Protein AF-A0A9D4U6C4-F1 (afdb_monomer)

Solvent-accessible surface area (backbone atoms only — not comparable to full-atom values): 7084 Å² total; per-residue (Å²): 137,77,80,78,80,81,76,88,75,72,83,70,72,60,82,71,44,52,34,84,88,75,71,42,70,41,43,67,50,92,52,102,59,92,39,40,32,33,27,88,85,78,69,50,57,32,53,38,78,87,85,53,70,45,71,53,93,54,40,90,49,82,87,59,67,84,74,75,51,71,76,63,52,51,67,70,35,69,68,46,46,55,44,44,79,69,53,55,59,72,52,36,46,81,75,76,38,75,41,85,79,62,69,55,72,79,89,120

Organism: Adiantum capillus-veneris (NCBI:txid13818)

Radius of gyration: 22.3 Å; Cα contacts (8 Å, |Δi|>4): 88; chains: 1; bounding box: 44×44×56 Å

Foldseek 3Di:
DDDDDDDDDDPPVQQPDAQPVPRHRWDQDPPPDSAWTADPPVRDIWGHPPPDTDNDPCHPPPVDDPPPDVVNVCCVDVVSVVVCVPCPLQCVVVVVDDHPVRVDPPPD

Secondary structure (DSSP, 8-state):
---PPPP---TTGGGG-B-TTT-PBPEEPSSSS--EEE-TTT--EEEB-SS-B--STTTT-SS------HHHHHTTSHHHHHHIIIIIGGGGGGGTPPPTTTSS----

Mean predicted aligned error: 15.2 Å

pLDDT: mean 72.63, std 15.71, range [32.16, 91.06]

Structure (mmCIF, N/CA/C/O backbone):
data_AF-A0A9D4U6C4-F1
#
_entry.id   AF-A0A9D4U6C4-F1
#
loop_
_atom_site.group_PDB
_atom_site.id
_atom_site.type_symbol
_atom_site.label_atom_id
_atom_site.label_alt_id
_atom_site.label_comp_id
_atom_site.label_asym_id
_atom_site.label_entity_id
_atom_site.label_seq_id
_atom_site.pdbx_PDB_ins_code
_atom_site.Cartn_x
_atom_site.Cartn_y
_atom_site.Cartn_z
_atom_site.occupancy
_atom_site.B_iso_or_equiv
_atom_site.auth_seq_id
_atom_site.auth_comp_id
_atom_site.auth_asym_id
_atom_site.auth_atom_id
_atom_site.pdbx_PDB_model_num
ATOM 1 N N . MET A 1 1 ? -1.595 33.119 6.812 1.00 38.16 1 MET A N 1
ATOM 2 C CA . MET A 1 1 ? -1.578 31.954 5.890 1.00 38.16 1 MET A CA 1
ATOM 3 C C . MET A 1 1 ? -2.219 30.823 6.651 1.00 38.16 1 MET A C 1
ATOM 5 O O . MET A 1 1 ? -1.567 29.958 7.219 1.00 38.16 1 MET A O 1
ATOM 9 N N . ASP A 1 2 ? -3.522 30.974 6.777 1.00 33.62 2 ASP A N 1
ATOM 10 C CA . ASP A 1 2 ? -4.350 30.278 7.735 1.00 33.62 2 ASP A CA 1
ATOM 11 C C . ASP A 1 2 ? -4.721 28.943 7.110 1.00 33.62 2 ASP A C 1
ATOM 13 O O . ASP A 1 2 ? -5.401 28.878 6.083 1.00 33.62 2 ASP A O 1
ATOM 17 N N . VAL A 1 3 ? -4.164 27.878 7.683 1.00 42.03 3 VAL A N 1
ATOM 18 C CA . VAL A 1 3 ? -4.416 26.503 7.265 1.00 42.03 3 VAL A CA 1
ATOM 19 C C . VAL A 1 3 ? -5.904 26.240 7.464 1.00 42.03 3 VAL A C 1
ATOM 21 O O . VAL A 1 3 ? -6.399 26.180 8.589 1.00 42.03 3 VAL A O 1
ATOM 24 N N . LYS A 1 4 ? -6.626 26.143 6.344 1.00 34.94 4 LYS A N 1
ATOM 25 C CA . LYS A 1 4 ? -8.053 25.837 6.315 1.00 34.94 4 LYS A CA 1
ATOM 26 C C . LYS A 1 4 ? -8.300 24.511 7.031 1.00 34.94 4 LYS A C 1
ATOM 28 O O . LYS A 1 4 ? -7.788 23.466 6.639 1.00 34.94 4 LYS A O 1
ATOM 33 N N . LYS A 1 5 ? -9.102 24.606 8.087 1.00 32.16 5 LYS A N 1
ATOM 34 C CA . LYS A 1 5 ? -9.732 23.514 8.822 1.00 32.16 5 LYS A CA 1
ATOM 35 C C . LYS A 1 5 ? -10.469 22.616 7.819 1.00 32.16 5 LYS A C 1
ATOM 37 O O . LYS A 1 5 ? -11.352 23.092 7.113 1.00 32.16 5 LYS A O 1
ATOM 42 N N . VAL A 1 6 ? -10.059 21.352 7.727 1.00 42.56 6 VAL A N 1
ATOM 43 C CA . V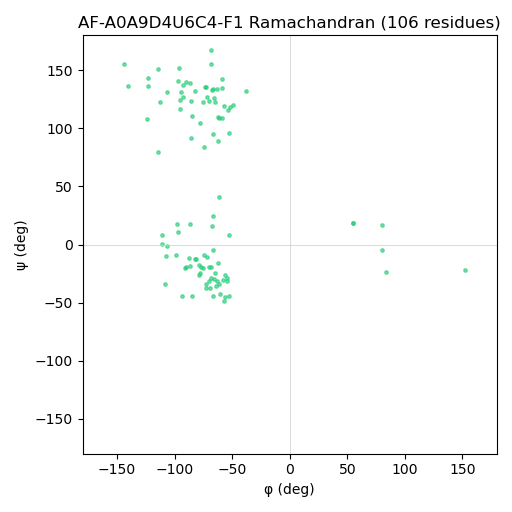AL A 1 6 ? -10.771 20.333 6.949 1.00 42.56 6 VAL A CA 1
ATOM 44 C C . VAL A 1 6 ? -12.073 20.033 7.682 1.00 42.56 6 VAL A C 1
ATOM 46 O O . VAL A 1 6 ? -12.062 19.742 8.878 1.00 42.56 6 VAL A O 1
ATOM 49 N N . GLU A 1 7 ? -13.184 20.194 6.973 1.00 38.50 7 GLU A N 1
ATOM 50 C CA . GLU A 1 7 ? -14.528 19.983 7.493 1.00 38.50 7 GLU A CA 1
ATOM 51 C C . GLU A 1 7 ? -14.811 18.488 7.689 1.00 38.50 7 GLU A C 1
ATOM 53 O O . GLU A 1 7 ? -14.482 17.655 6.842 1.00 38.50 7 GLU A O 1
ATOM 58 N N . GLU A 1 8 ? -15.415 18.161 8.834 1.00 47.69 8 GLU A N 1
ATOM 59 C CA . GLU A 1 8 ? -15.976 16.847 9.144 1.00 47.69 8 GLU A CA 1
ATOM 60 C C . GLU A 1 8 ? -17.111 16.537 8.163 1.00 47.69 8 GLU A C 1
ATOM 62 O O . GLU A 1 8 ? -18.179 17.148 8.196 1.00 47.69 8 GLU A O 1
ATOM 67 N N . GLY A 1 9 ? -16.855 15.581 7.270 1.00 37.91 9 GLY A N 1
ATOM 68 C CA . GLY A 1 9 ? -17.843 15.063 6.337 1.00 37.91 9 GLY A CA 1
ATOM 69 C C . GLY A 1 9 ? -18.894 14.203 7.039 1.00 37.91 9 GLY A C 1
ATOM 70 O O . GLY A 1 9 ? -18.567 13.239 7.731 1.00 37.91 9 GLY A O 1
ATOM 71 N N . ASP A 1 10 ? -20.154 14.567 6.800 1.00 39.03 10 ASP A N 1
ATOM 72 C CA . ASP A 1 10 ? -21.392 13.845 7.102 1.00 39.03 10 ASP A CA 1
ATOM 73 C C . ASP A 1 10 ? -21.253 12.322 6.889 1.00 39.03 10 ASP A C 1
ATOM 75 O O . ASP A 1 10 ? -20.766 11.854 5.855 1.00 39.03 10 ASP A O 1
ATOM 79 N N . GLY A 1 11 ? -21.703 11.537 7.874 1.00 47.06 11 GLY A N 1
ATOM 80 C CA . GLY A 1 11 ? -21.498 10.087 8.025 1.00 47.06 11 GLY A CA 1
ATOM 81 C C . GLY A 1 11 ? -22.164 9.185 6.975 1.00 47.06 11 GLY A C 1
ATOM 82 O O . GLY A 1 11 ? -2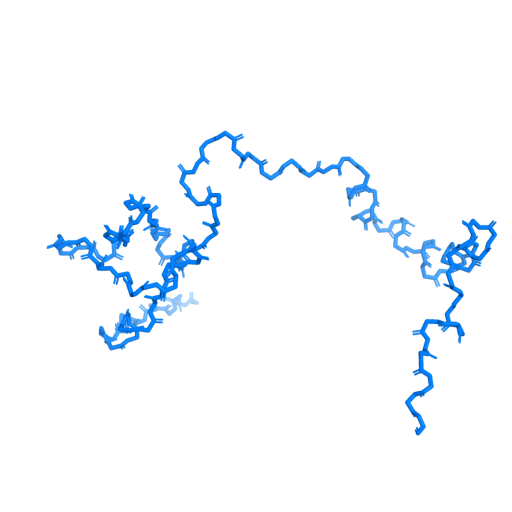2.413 8.013 7.246 1.00 47.06 11 GLY A O 1
ATOM 83 N N . LYS A 1 12 ? -22.449 9.696 5.774 1.00 44.34 12 LYS A N 1
ATOM 84 C CA . LYS A 1 12 ? -23.066 8.959 4.660 1.00 44.34 12 LYS A CA 1
ATOM 85 C C . LYS A 1 12 ? -22.052 8.288 3.727 1.00 44.34 12 LYS A C 1
ATOM 87 O O . LYS A 1 12 ? -22.412 7.339 3.041 1.00 44.34 12 LYS A O 1
ATOM 92 N N . GLY A 1 13 ? -20.785 8.716 3.731 1.00 49.78 13 GLY A N 1
ATOM 93 C CA . GLY A 1 13 ? -19.723 8.102 2.913 1.00 49.78 13 GLY A CA 1
ATOM 94 C C . GLY A 1 13 ? -19.208 6.752 3.436 1.00 49.78 13 GLY A C 1
ATOM 95 O O . GLY A 1 13 ? -18.654 5.962 2.677 1.00 49.78 13 GLY A O 1
ATOM 96 N N . LEU A 1 14 ? -19.419 6.455 4.722 1.00 55.44 14 LEU A N 1
ATOM 97 C CA . LEU A 1 14 ? -18.930 5.229 5.369 1.00 55.44 14 LEU A CA 1
ATOM 98 C C . LEU A 1 14 ? -19.789 3.996 5.059 1.00 55.44 14 LEU A C 1
ATOM 100 O O . LEU A 1 14 ? -19.311 2.874 5.193 1.00 55.44 14 LEU A O 1
ATOM 104 N N . ALA A 1 15 ? -21.023 4.197 4.581 1.00 57.03 15 ALA A N 1
ATOM 105 C CA . ALA A 1 15 ? -21.926 3.124 4.160 1.00 57.03 15 ALA A CA 1
ATOM 106 C C . ALA A 1 15 ? -21.442 2.361 2.905 1.00 57.03 15 ALA A C 1
ATOM 108 O O . ALA A 1 15 ? -22.074 1.387 2.504 1.00 57.03 15 ALA A O 1
ATOM 109 N N . LEU A 1 16 ? -20.336 2.792 2.285 1.00 74.44 16 LEU A N 1
ATOM 110 C CA . LEU A 1 16 ? -19.782 2.223 1.051 1.00 74.44 16 LEU A CA 1
ATOM 111 C C . LEU A 1 16 ? -18.447 1.487 1.244 1.00 74.44 16 LEU A C 1
ATOM 113 O O . LEU A 1 16 ? -17.886 0.986 0.271 1.00 74.44 16 LEU A O 1
ATOM 117 N N . LEU A 1 17 ? -17.907 1.417 2.464 1.00 84.75 17 LEU A N 1
ATOM 118 C CA . LEU A 1 17 ? -16.612 0.776 2.694 1.00 84.75 17 LEU A CA 1
ATOM 119 C C . LEU A 1 17 ? -16.781 -0.731 2.887 1.00 84.75 17 LEU A C 1
ATOM 121 O O . LEU A 1 17 ? -17.501 -1.180 3.780 1.00 84.75 17 LEU A O 1
ATOM 125 N N . ALA A 1 18 ? -16.083 -1.512 2.067 1.00 89.44 18 ALA A N 1
ATOM 126 C CA . ALA A 1 18 ? -16.072 -2.966 2.136 1.00 89.44 18 ALA A CA 1
ATOM 127 C C . ALA A 1 18 ? -14.687 -3.491 2.522 1.00 89.44 18 ALA A C 1
ATOM 129 O O . ALA A 1 18 ? -13.656 -2.893 2.213 1.00 89.44 18 ALA A O 1
ATOM 130 N N . CYS A 1 19 ? -14.663 -4.643 3.186 1.00 89.62 19 CYS A N 1
ATOM 131 C CA . CYS A 1 19 ? -13.427 -5.346 3.480 1.00 89.62 19 CYS A CA 1
ATOM 132 C C . CYS A 1 19 ? -12.776 -5.829 2.165 1.00 89.62 19 CYS A C 1
ATOM 134 O O . CYS A 1 19 ? -13.425 -6.573 1.434 1.00 89.62 19 CYS A O 1
ATOM 136 N N . PRO A 1 20 ? -11.500 -5.517 1.879 1.00 89.75 20 PRO A N 1
ATOM 137 C CA . PRO A 1 20 ? -10.774 -5.999 0.691 1.00 89.75 20 PRO A CA 1
ATOM 138 C C . PRO A 1 20 ? -10.601 -7.526 0.623 1.00 89.75 20 PRO A C 1
ATOM 140 O O . PRO A 1 20 ? -10.259 -8.053 -0.427 1.00 89.75 20 PRO A O 1
ATOM 143 N N . ILE A 1 21 ? -10.799 -8.241 1.736 1.00 90.19 21 ILE A N 1
ATOM 144 C CA . ILE A 1 21 ? -10.652 -9.704 1.806 1.00 90.19 21 ILE A CA 1
ATOM 145 C C . ILE A 1 21 ? -12.005 -10.387 1.582 1.00 90.19 21 ILE A C 1
ATOM 147 O O . ILE A 1 21 ? -12.098 -11.383 0.872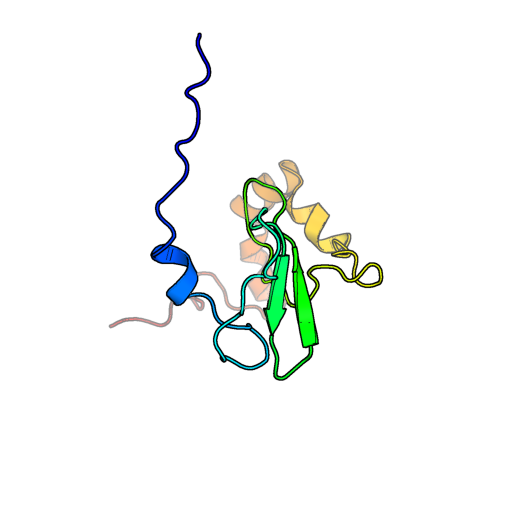 1.00 90.19 21 ILE A O 1
ATOM 151 N N . CYS A 1 22 ? -13.062 -9.868 2.215 1.00 91.06 22 CYS A N 1
ATOM 152 C CA . CYS A 1 22 ? -14.373 -10.522 2.255 1.00 91.06 22 CYS A CA 1
ATOM 153 C C . CYS A 1 22 ? -15.440 -9.840 1.396 1.00 91.06 22 CYS A C 1
ATOM 155 O O . CYS A 1 22 ? -16.539 -10.375 1.283 1.00 91.06 22 CYS A O 1
ATOM 157 N N . PHE A 1 23 ? -15.162 -8.645 0.871 1.00 89.69 23 PHE A N 1
ATOM 158 C CA . PHE A 1 23 ? -16.084 -7.803 0.097 1.00 89.69 23 PHE A CA 1
ATOM 159 C C . PHE A 1 23 ? -17.417 -7.487 0.795 1.00 89.69 23 PHE A C 1
ATOM 161 O O . PHE A 1 23 ? -18.388 -7.081 0.165 1.00 89.69 23 PHE A O 1
ATOM 168 N N . LYS A 1 24 ? -17.467 -7.652 2.118 1.00 89.81 24 LYS A N 1
ATOM 169 C CA . LYS A 1 24 ? -18.612 -7.315 2.967 1.00 89.81 24 LYS A CA 1
ATOM 170 C C . LYS A 1 24 ? -18.432 -5.928 3.585 1.00 89.81 24 LYS A C 1
ATOM 172 O O . LYS A 1 24 ? -17.283 -5.529 3.793 1.00 89.81 24 LYS A O 1
ATOM 177 N N . PRO A 1 25 ? -19.528 -5.216 3.900 1.00 87.88 25 PRO A N 1
ATOM 178 C CA . PRO A 1 25 ? -19.456 -3.886 4.492 1.00 87.88 25 PRO A CA 1
ATOM 179 C C . PRO A 1 25 ? -18.699 -3.911 5.825 1.00 87.88 25 PRO A C 1
ATOM 181 O O . PRO A 1 25 ? -18.807 -4.868 6.594 1.00 87.88 25 PRO A O 1
ATOM 184 N N . LEU A 1 26 ? -17.917 -2.864 6.077 1.00 87.31 26 LEU A N 1
ATOM 185 C CA . LEU A 1 26 ? -17.205 -2.668 7.336 1.00 87.31 26 LEU A CA 1
ATOM 186 C C . LEU A 1 26 ? -18.105 -1.965 8.350 1.00 87.31 26 LEU A C 1
ATOM 188 O O . LEU A 1 26 ? -18.802 -1.008 8.009 1.00 87.31 26 LEU A O 1
ATOM 192 N N . GLN A 1 27 ? -18.050 -2.405 9.604 1.00 85.31 27 GLN A N 1
ATOM 193 C CA . GLN A 1 27 ? -18.734 -1.726 10.696 1.00 85.31 27 GLN A CA 1
ATOM 194 C C . GLN A 1 27 ? -17.775 -0.748 11.390 1.00 85.31 27 GLN A C 1
ATOM 196 O O . GLN A 1 27 ? -16.639 -1.122 11.702 1.00 85.31 27 GLN A O 1
ATOM 201 N N . PRO A 1 28 ? -18.185 0.512 11.620 1.00 80.69 28 PRO A N 1
ATOM 202 C CA . PRO A 1 28 ? -17.436 1.410 12.486 1.00 80.69 28 PRO A CA 1
AT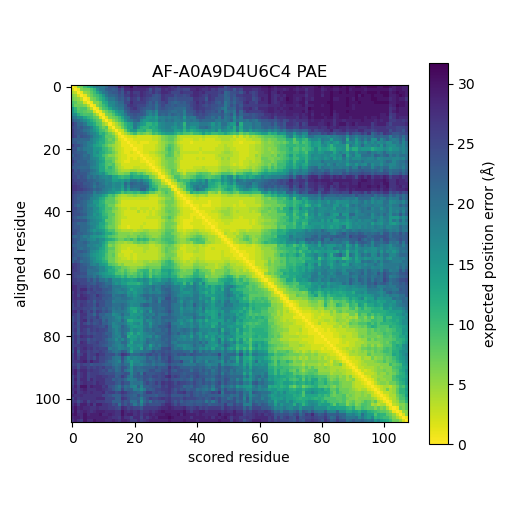OM 203 C C . PRO A 1 28 ? -17.498 0.887 13.926 1.00 80.69 28 PRO A C 1
ATOM 205 O O . PRO A 1 28 ? -18.572 0.539 14.415 1.00 80.69 28 PRO A O 1
ATOM 208 N N . ASP A 1 29 ? -16.355 0.846 14.608 1.00 73.62 29 ASP A N 1
ATOM 209 C CA . ASP A 1 29 ? -16.307 0.470 16.022 1.00 73.62 29 ASP A CA 1
ATOM 210 C C . ASP A 1 29 ? -17.060 1.538 16.836 1.00 73.62 29 ASP A C 1
ATOM 212 O O . ASP A 1 29 ? -16.769 2.732 16.730 1.00 73.62 29 ASP A O 1
ATOM 216 N N . GLY A 1 30 ? -18.087 1.123 17.583 1.00 59.22 30 GLY A N 1
ATOM 217 C CA . GLY A 1 30 ? -19.183 1.958 18.105 1.00 59.22 30 GLY A CA 1
ATOM 218 C C . GLY A 1 30 ? -18.807 2.994 19.172 1.00 59.22 30 GLY A C 1
ATOM 219 O O . GLY A 1 30 ? -19.679 3.520 19.868 1.00 59.22 30 GLY A O 1
ATOM 220 N N . GLN A 1 31 ? -17.525 3.310 19.328 1.00 55.81 31 GLN A N 1
ATOM 221 C CA 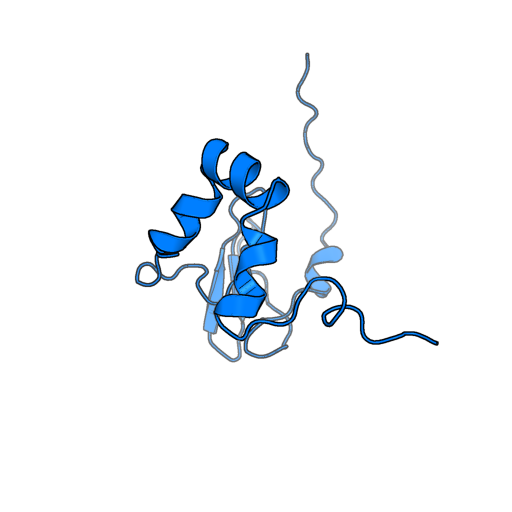. GLN A 1 31 ? -17.060 4.383 20.190 1.00 55.81 31 GLN A CA 1
ATOM 222 C C . GLN A 1 31 ? -16.995 5.687 19.388 1.00 55.81 31 GLN A C 1
ATOM 224 O O . GLN A 1 31 ? -16.589 5.693 18.234 1.00 55.81 31 GLN A O 1
ATOM 229 N N . LYS A 1 32 ? -17.398 6.802 20.014 1.00 54.66 32 LYS A N 1
ATOM 230 C CA . LYS A 1 32 ? -17.615 8.164 19.465 1.00 54.66 32 LYS A CA 1
ATOM 231 C C . LYS A 1 32 ? -16.452 8.795 18.659 1.00 54.66 32 LYS A C 1
ATOM 233 O O . LYS A 1 32 ? -16.510 9.971 18.323 1.00 54.66 32 LYS A O 1
ATOM 238 N N . SER A 1 33 ? -15.399 8.046 18.354 1.00 54.19 33 SER A N 1
ATOM 239 C CA . SER A 1 33 ? -14.280 8.417 17.500 1.00 54.19 33 SER A CA 1
ATOM 240 C C . SER A 1 33 ? -14.136 7.387 16.376 1.00 54.19 33 SER A C 1
ATOM 242 O O . SER A 1 33 ? -13.673 6.274 16.617 1.00 54.19 33 SER A O 1
ATOM 244 N N . THR A 1 34 ? -14.490 7.786 15.157 1.00 61.91 34 THR A N 1
ATOM 245 C CA . THR A 1 34 ? -14.486 7.066 13.862 1.00 61.91 34 THR A CA 1
ATOM 246 C C . THR A 1 34 ? -13.100 6.590 13.385 1.00 61.91 34 THR A C 1
ATOM 248 O O . THR A 1 34 ? -12.738 6.709 12.215 1.00 61.91 34 THR A O 1
ATOM 251 N N . LYS A 1 35 ? -12.269 6.073 14.291 1.00 73.94 35 LYS A N 1
ATOM 252 C CA . LYS A 1 35 ? -10.859 5.768 14.023 1.00 73.94 35 LYS A CA 1
ATOM 253 C C . LYS A 1 35 ? -10.594 4.303 13.700 1.00 73.94 35 LYS A C 1
ATOM 255 O O . LYS A 1 35 ? -9.472 3.981 13.323 1.00 73.94 35 LYS A O 1
ATOM 260 N N . LYS A 1 36 ? -11.573 3.414 13.866 1.00 82.38 36 LYS A N 1
ATOM 261 C CA . LYS A 1 36 ? -11.406 1.977 13.633 1.00 82.38 36 LYS A CA 1
ATOM 262 C C . LYS A 1 36 ? -12.640 1.392 12.962 1.00 82.38 36 LYS A C 1
ATOM 264 O O . LYS A 1 36 ? -13.766 1.698 13.350 1.00 82.38 36 LYS A O 1
ATOM 269 N N . PHE A 1 37 ? -12.397 0.553 11.966 1.00 86.94 37 PHE A N 1
ATOM 270 C CA . PHE A 1 37 ? -13.408 -0.193 11.230 1.00 86.94 37 PHE A CA 1
ATOM 271 C C . PHE A 1 37 ? -13.091 -1.676 11.337 1.00 86.94 37 PHE A C 1
ATOM 273 O O . PHE A 1 37 ? -11.936 -2.063 11.176 1.00 86.94 37 PHE A O 1
ATOM 280 N N . GLN A 1 38 ? -14.097 -2.504 11.583 1.00 88.19 38 GLN A N 1
ATOM 281 C CA . GLN A 1 38 ? -13.929 -3.947 11.707 1.00 88.19 38 GLN A CA 1
ATOM 282 C C . GLN A 1 38 ? -14.814 -4.678 10.699 1.00 88.19 38 GLN A C 1
ATOM 284 O O . GLN A 1 38 ? -15.929 -4.256 10.391 1.00 88.19 38 GLN A O 1
ATOM 289 N N . CYS A 1 39 ? -14.297 -5.779 10.158 1.00 88.75 39 CYS A N 1
ATOM 290 C CA . CYS A 1 39 ? -15.098 -6.723 9.389 1.00 88.75 39 CYS A CA 1
ATOM 291 C C . CYS A 1 39 ? -15.564 -7.870 10.288 1.00 88.75 39 CYS A C 1
ATOM 293 O O . CYS A 1 39 ? -14.726 -8.598 10.809 1.00 88.75 39 CYS A O 1
ATOM 295 N N . ASP A 1 40 ? -16.868 -8.124 10.376 1.00 86.94 40 ASP A N 1
ATOM 296 C CA . ASP A 1 40 ? -17.408 -9.218 11.205 1.00 86.94 40 ASP A CA 1
ATOM 297 C C . ASP A 1 40 ? -17.095 -10.619 10.658 1.00 86.94 40 ASP A C 1
ATOM 299 O O . ASP A 1 40 ? -17.185 -11.615 11.367 1.00 86.94 40 ASP A O 1
ATOM 303 N N . THR A 1 41 ? -16.747 -10.725 9.371 1.00 88.94 41 THR A N 1
ATOM 304 C CA . THR A 1 41 ? -16.496 -12.029 8.733 1.00 88.94 41 THR A CA 1
ATOM 305 C C . THR A 1 41 ? -15.070 -12.522 8.948 1.00 88.94 41 THR A C 1
ATOM 307 O O . THR A 1 41 ? -14.885 -13.694 9.256 1.00 88.94 41 THR A O 1
ATOM 310 N N . CYS A 1 42 ? -14.065 -11.655 8.793 1.00 89.69 42 CYS A N 1
ATOM 311 C CA . CYS A 1 42 ? -12.658 -12.018 9.006 1.00 89.69 42 CYS A CA 1
ATOM 312 C C . CYS A 1 42 ? -12.057 -11.439 10.292 1.00 89.69 42 CYS A C 1
ATOM 314 O O . CYS A 1 42 ? -10.887 -11.684 10.568 1.00 89.69 42 CYS A O 1
ATOM 316 N N . ASN A 1 43 ? -12.823 -10.657 11.061 1.00 87.81 43 ASN A N 1
ATOM 317 C CA . ASN A 1 43 ? -12.379 -9.945 12.265 1.00 87.81 43 ASN A CA 1
ATOM 318 C C . ASN A 1 43 ? -11.161 -9.030 12.061 1.00 87.81 43 ASN A C 1
ATOM 320 O O . ASN A 1 43 ? -10.509 -8.634 13.025 1.00 87.81 43 ASN A O 1
ATOM 324 N N . LYS A 1 44 ? -10.854 -8.654 10.812 1.00 87.88 44 LYS A N 1
ATOM 325 C CA . LYS A 1 44 ? -9.780 -7.703 10.531 1.00 87.88 44 LYS A CA 1
ATOM 326 C C . LYS A 1 44 ? -10.217 -6.299 10.923 1.00 87.88 44 LYS A C 1
ATOM 328 O O . LYS A 1 44 ? -11.329 -5.875 10.604 1.00 87.88 44 LYS A O 1
ATOM 333 N N . VAL A 1 45 ? -9.307 -5.594 11.585 1.00 88.25 45 VAL A N 1
ATOM 334 C CA . VAL A 1 45 ? -9.481 -4.208 12.012 1.00 88.25 45 VAL A CA 1
ATOM 335 C C . VAL A 1 45 ? -8.627 -3.309 11.125 1.00 88.25 45 VAL A C 1
ATOM 337 O O . VAL A 1 45 ? -7.443 -3.567 10.917 1.00 88.25 45 VAL A O 1
ATOM 340 N N . TYR A 1 46 ? -9.237 -2.247 10.617 1.00 88.12 46 TYR A N 1
ATOM 341 C CA . TYR A 1 46 ? -8.618 -1.207 9.809 1.00 88.12 46 TYR A CA 1
ATOM 342 C C . TYR A 1 46 ? -8.616 0.087 10.619 1.00 88.12 46 TYR A C 1
ATOM 344 O O . TYR A 1 46 ? -9.662 0.539 11.093 1.00 88.12 46 TYR A O 1
ATOM 352 N N . ALA A 1 47 ? -7.434 0.661 10.820 1.00 84.56 47 ALA A N 1
ATOM 353 C CA . ALA A 1 47 ? -7.264 1.888 11.584 1.00 84.56 47 ALA A CA 1
ATOM 354 C C . ALA A 1 47 ? -7.206 3.101 10.649 1.00 84.56 47 ALA A C 1
ATOM 356 O O . ALA A 1 47 ? -6.592 3.062 9.584 1.00 84.56 47 ALA A O 1
ATOM 357 N N . SER A 1 48 ? -7.839 4.192 11.067 1.00 82.44 48 SER A N 1
ATOM 358 C CA . SER A 1 48 ? -7.728 5.493 10.418 1.00 82.44 48 SER A CA 1
ATOM 359 C C . SER A 1 48 ? -6.617 6.306 11.076 1.00 82.44 48 SER A C 1
ATOM 361 O O . SER A 1 48 ? -6.629 6.521 12.291 1.00 82.44 48 SER A O 1
ATOM 363 N N . ASN A 1 49 ? -5.685 6.802 10.259 1.00 75.81 49 ASN A N 1
ATOM 364 C CA . ASN A 1 49 ? -4.586 7.679 10.681 1.00 75.81 49 ASN A CA 1
ATOM 365 C C . ASN A 1 49 ? -4.987 9.169 10.684 1.00 75.81 49 ASN A C 1
ATOM 367 O O . ASN A 1 49 ? -4.135 10.054 10.677 1.00 75.81 49 ASN A O 1
ATOM 371 N N . GLY A 1 50 ? -6.289 9.471 10.684 1.00 73.75 50 GLY A N 1
ATOM 372 C CA . GLY A 1 50 ? -6.823 10.837 10.723 1.00 73.75 50 GLY A CA 1
ATOM 373 C C . GLY A 1 50 ? -6.893 11.537 9.363 1.00 73.75 50 GLY A C 1
ATOM 374 O O . GLY A 1 50 ? -7.725 12.421 9.196 1.00 73.75 50 GLY A O 1
ATOM 375 N N . THR A 1 51 ? -6.088 11.121 8.383 1.00 81.12 51 THR A N 1
ATOM 376 C CA . THR A 1 51 ? -6.145 11.604 6.989 1.00 81.12 51 THR A CA 1
ATOM 377 C C . THR A 1 51 ? -6.697 10.567 6.019 1.00 81.12 51 THR A C 1
ATOM 379 O O . THR A 1 51 ? -7.380 10.923 5.065 1.00 81.12 51 THR A O 1
ATOM 382 N N . TYR A 1 52 ? -6.427 9.288 6.263 1.00 82.94 52 TYR A N 1
ATOM 383 C CA . TYR A 1 52 ? -6.907 8.183 5.443 1.00 82.94 52 TYR A CA 1
ATOM 384 C C . TYR A 1 52 ? -7.235 6.968 6.312 1.00 82.94 52 TYR A C 1
ATOM 386 O O . TYR A 1 52 ? -6.699 6.796 7.413 1.00 82.94 52 TYR A O 1
ATOM 394 N N . LEU A 1 53 ? -8.124 6.126 5.789 1.00 85.50 53 LEU A N 1
ATOM 395 C CA . LEU A 1 53 ? -8.386 4.790 6.299 1.00 85.50 53 LEU A CA 1
ATOM 396 C C . LEU A 1 53 ? -7.541 3.800 5.501 1.00 85.50 53 LEU A C 1
ATOM 398 O O . LEU A 1 53 ? -7.729 3.664 4.293 1.00 85.50 53 LEU A O 1
ATOM 402 N N . ASP A 1 54 ? -6.617 3.120 6.172 1.00 85.69 54 ASP A N 1
ATOM 403 C CA . ASP A 1 54 ? -5.776 2.121 5.527 1.00 85.69 54 ASP A CA 1
ATOM 404 C C . ASP A 1 54 ? -6.562 0.817 5.343 1.00 85.69 54 ASP A C 1
ATOM 406 O O . ASP A 1 54 ? -6.805 0.089 6.304 1.00 85.69 54 ASP A O 1
ATOM 410 N N . LEU A 1 55 ? -6.991 0.552 4.106 1.00 87.25 55 LEU A N 1
ATOM 411 C CA . LEU A 1 55 ? -7.674 -0.677 3.690 1.00 87.25 55 LEU A CA 1
ATOM 412 C C . LEU A 1 55 ? -6.715 -1.678 3.036 1.00 87.25 55 LEU A C 1
ATOM 414 O O . LEU A 1 55 ? -7.161 -2.589 2.343 1.00 87.25 55 LEU A O 1
ATOM 418 N N . THR A 1 56 ? -5.404 -1.542 3.211 1.00 86.19 56 THR A N 1
ATOM 419 C CA . THR A 1 56 ? -4.476 -2.554 2.704 1.00 86.19 56 THR A CA 1
ATOM 420 C C . THR A 1 56 ? -4.629 -3.867 3.478 1.00 86.19 56 THR A C 1
ATOM 422 O O . THR A 1 56 ? -5.078 -3.935 4.633 1.00 86.19 56 THR A O 1
ATOM 425 N N . ILE A 1 57 ? -4.260 -4.974 2.835 1.00 84.06 57 ILE A N 1
ATOM 426 C CA . ILE A 1 57 ? -4.249 -6.287 3.492 1.00 84.06 57 ILE A CA 1
ATOM 427 C C . ILE A 1 57 ? -3.233 -6.277 4.645 1.00 84.06 57 ILE A C 1
ATOM 429 O O . ILE A 1 57 ? -3.476 -6.893 5.678 1.00 84.06 57 ILE A O 1
ATOM 433 N N . THR A 1 58 ? -2.164 -5.496 4.508 1.00 81.88 58 THR A N 1
ATOM 434 C CA . THR A 1 58 ? -1.077 -5.311 5.475 1.00 81.88 58 THR A CA 1
ATOM 435 C C . THR A 1 58 ? -1.409 -4.309 6.584 1.00 81.88 58 THR A C 1
ATOM 437 O O . THR A 1 58 ? -0.728 -4.301 7.605 1.00 81.88 58 THR A O 1
ATOM 440 N N . ALA A 1 59 ? -2.492 -3.532 6.459 1.00 78.38 59 ALA A N 1
ATOM 441 C CA . ALA A 1 59 ? -2.919 -2.563 7.467 1.00 78.38 59 ALA A CA 1
ATOM 442 C C . ALA A 1 59 ? -2.961 -3.184 8.876 1.00 78.38 59 ALA A C 1
ATOM 444 O O . ALA A 1 59 ? -3.691 -4.157 9.109 1.00 78.38 59 ALA A O 1
ATOM 445 N N . GLY A 1 60 ? -2.180 -2.622 9.804 1.00 70.06 60 GLY A N 1
ATOM 446 C CA . GLY A 1 60 ? -2.097 -3.049 11.207 1.00 70.06 60 GLY A CA 1
ATOM 447 C C . GLY A 1 60 ? -1.212 -4.271 11.490 1.00 70.06 60 GLY A C 1
ATOM 448 O O . GLY A 1 60 ? -1.024 -4.609 12.660 1.00 70.06 60 GLY A O 1
ATOM 449 N N . LEU A 1 61 ? -0.652 -4.919 10.464 1.00 73.31 61 LEU A N 1
ATOM 450 C CA . LEU A 1 61 ? 0.350 -5.973 10.630 1.00 73.31 61 LEU A CA 1
ATOM 451 C C . LEU A 1 61 ? 1.727 -5.333 10.826 1.00 73.31 61 LEU A C 1
ATOM 453 O O . LEU A 1 61 ? 2.118 -4.445 10.078 1.00 73.31 61 LEU A O 1
ATOM 457 N N . LYS A 1 62 ? 2.464 -5.789 11.841 1.00 66.75 62 LYS A N 1
ATOM 458 C CA . LYS A 1 62 ? 3.856 -5.365 12.076 1.00 66.75 62 LYS A CA 1
ATOM 459 C C . LYS A 1 62 ? 4.868 -6.203 11.295 1.00 66.75 62 LYS A C 1
ATOM 461 O O . LYS A 1 62 ? 5.998 -5.773 11.125 1.00 66.75 62 LYS A O 1
ATOM 466 N N . ASP A 1 63 ? 4.449 -7.379 10.833 1.00 64.19 63 ASP A N 1
ATOM 467 C CA . ASP A 1 63 ? 5.335 -8.382 10.233 1.00 64.19 63 ASP A CA 1
ATOM 468 C C . ASP A 1 63 ? 5.541 -8.187 8.726 1.00 64.19 63 ASP A C 1
ATOM 470 O O . ASP A 1 63 ? 6.406 -8.825 8.134 1.00 64.19 63 ASP A O 1
ATOM 474 N N . TYR A 1 64 ? 4.749 -7.316 8.098 1.00 60.78 64 TYR A N 1
ATOM 475 C CA . TYR A 1 64 ? 4.893 -6.964 6.691 1.00 60.78 64 TYR A CA 1
ATOM 476 C C . TYR A 1 64 ? 5.290 -5.495 6.594 1.00 60.78 64 TYR A C 1
ATOM 478 O O . TYR A 1 64 ? 4.461 -4.615 6.373 1.00 60.78 64 TYR A O 1
ATOM 486 N N . GLU A 1 65 ? 6.573 -5.227 6.808 1.00 62.50 65 GLU A N 1
ATOM 487 C CA . GLU A 1 65 ? 7.163 -3.990 6.316 1.00 62.50 65 GLU A CA 1
ATOM 488 C C . GLU A 1 65 ? 7.155 -4.093 4.786 1.00 62.50 65 GLU A C 1
ATOM 490 O O . GLU A 1 65 ? 7.498 -5.145 4.241 1.00 62.50 65 GLU A O 1
ATOM 495 N N . GLU A 1 66 ? 6.706 -3.057 4.074 1.00 64.19 66 GLU A N 1
ATOM 496 C CA . GLU A 1 66 ? 6.892 -2.997 2.624 1.00 64.19 66 GLU A CA 1
ATOM 497 C C . GLU A 1 66 ? 8.399 -2.978 2.364 1.00 64.19 66 GLU A C 1
ATOM 499 O O . GLU A 1 66 ? 9.031 -1.922 2.350 1.00 64.19 66 GLU A O 1
ATOM 504 N N . VAL A 1 67 ? 8.997 -4.164 2.233 1.00 65.06 67 VAL A N 1
ATOM 505 C CA . VAL A 1 67 ? 10.417 -4.308 1.952 1.00 65.06 67 VAL A CA 1
ATOM 506 C C . VAL A 1 67 ? 10.617 -3.760 0.554 1.00 65.06 67 VAL A C 1
ATOM 508 O O . VAL A 1 67 ? 10.403 -4.449 -0.446 1.00 65.06 67 VAL A O 1
ATOM 511 N N . MET A 1 68 ? 11.004 -2.492 0.479 1.00 66.62 68 MET A N 1
ATOM 512 C CA . MET A 1 68 ? 11.498 -1.922 -0.754 1.00 66.62 68 MET A CA 1
ATOM 513 C C . MET A 1 68 ? 12.705 -2.741 -1.172 1.00 66.62 68 MET A C 1
ATOM 515 O O . MET A 1 68 ? 13.757 -2.719 -0.536 1.00 66.62 68 MET A O 1
ATOM 519 N N . GLN A 1 69 ? 12.531 -3.518 -2.235 1.00 71.19 69 GLN A N 1
ATOM 520 C CA . GLN A 1 69 ? 13.621 -4.312 -2.763 1.00 71.19 69 GLN A CA 1
ATOM 521 C C . GLN A 1 69 ? 14.710 -3.337 -3.238 1.00 71.19 69 GLN A C 1
ATOM 523 O O . GLN A 1 69 ? 14.379 -2.389 -3.958 1.00 71.19 69 GLN A O 1
ATOM 528 N N . PRO A 1 70 ? 15.995 -3.558 -2.909 1.00 72.25 70 PRO A N 1
ATOM 529 C CA . PRO A 1 70 ? 17.086 -2.663 -3.312 1.00 72.25 70 PRO A CA 1
ATOM 530 C C . PRO A 1 70 ? 17.136 -2.417 -4.829 1.00 72.25 70 PRO A C 1
ATOM 532 O O . PRO A 1 70 ? 17.523 -1.348 -5.294 1.00 72.25 70 PRO A O 1
ATOM 535 N N . SER A 1 71 ? 16.677 -3.391 -5.621 1.00 75.00 71 SER A N 1
ATOM 536 C CA . SER A 1 71 ? 16.520 -3.269 -7.074 1.00 75.00 71 SER A CA 1
ATOM 537 C C . SER A 1 71 ? 15.524 -2.180 -7.489 1.00 75.00 71 SER A C 1
ATOM 539 O O . SER A 1 71 ? 15.734 -1.516 -8.499 1.00 75.00 71 SER A O 1
ATOM 541 N N . THR A 1 72 ? 14.461 -1.954 -6.713 1.00 77.19 72 THR A N 1
ATOM 542 C CA . THR A 1 72 ? 13.462 -0.906 -6.983 1.00 77.19 72 THR A CA 1
ATOM 543 C C . THR A 1 72 ? 13.953 0.488 -6.593 1.00 77.19 72 THR A C 1
ATOM 545 O O . THR A 1 72 ? 13.526 1.473 -7.195 1.00 77.19 72 THR A O 1
ATOM 548 N N . GLU A 1 73 ? 14.901 0.591 -5.653 1.00 81.19 73 GLU A N 1
ATOM 549 C CA . GLU A 1 73 ? 15.550 1.864 -5.315 1.00 81.19 73 GLU A CA 1
ATOM 550 C C . GLU A 1 73 ? 16.475 2.364 -6.420 1.00 81.19 73 GLU A C 1
ATOM 552 O O . GLU A 1 73 ? 16.575 3.573 -6.628 1.00 81.19 73 GLU A O 1
ATOM 557 N N . MET A 1 74 ? 17.098 1.462 -7.182 1.00 82.75 74 MET A N 1
ATOM 558 C CA . MET A 1 74 ? 17.929 1.836 -8.329 1.00 82.75 74 MET A CA 1
ATOM 559 C C . MET A 1 74 ? 17.161 2.752 -9.293 1.00 82.75 74 MET A C 1
ATOM 561 O O . MET A 1 74 ? 17.668 3.797 -9.691 1.00 82.75 74 MET A O 1
ATOM 565 N N . PHE A 1 75 ? 15.901 2.433 -9.586 1.00 79.56 75 PHE A N 1
ATOM 566 C CA . PHE A 1 75 ? 15.056 3.245 -10.468 1.00 79.56 75 PHE A CA 1
ATOM 567 C C . PHE A 1 75 ? 14.595 4.576 -9.856 1.00 79.56 75 PHE A C 1
ATOM 569 O O . PHE A 1 75 ? 14.092 5.429 -10.585 1.00 79.56 75 PHE A O 1
ATOM 576 N N . ARG A 1 76 ? 14.787 4.794 -8.548 1.00 82.25 76 ARG A N 1
ATOM 577 C CA . ARG A 1 76 ? 14.561 6.101 -7.907 1.00 82.25 76 ARG A CA 1
ATOM 578 C C . ARG A 1 76 ? 15.744 7.055 -8.069 1.00 82.25 76 ARG A C 1
ATOM 580 O O . ARG A 1 76 ? 15.603 8.239 -7.776 1.00 82.25 76 ARG A O 1
ATOM 587 N N . ASN A 1 77 ? 16.904 6.573 -8.519 1.00 87.50 77 ASN A N 1
ATOM 588 C CA . ASN A 1 77 ? 18.062 7.425 -8.754 1.00 87.50 77 ASN A CA 1
ATOM 589 C C . ASN A 1 77 ? 17.870 8.246 -10.050 1.00 87.50 77 ASN A C 1
ATOM 591 O O . ASN A 1 77 ? 17.752 7.646 -11.122 1.00 87.50 77 ASN A O 1
ATOM 595 N N . PRO A 1 78 ? 17.934 9.594 -10.002 1.00 85.50 78 PRO A N 1
ATOM 596 C CA . PRO A 1 78 ? 17.782 10.449 -11.183 1.00 85.50 78 PRO A CA 1
ATOM 597 C C . PRO A 1 78 ? 18.741 10.109 -12.332 1.00 85.50 78 PRO A C 1
ATOM 599 O O . PRO A 1 78 ? 18.397 10.272 -13.501 1.00 85.50 78 PRO A O 1
ATOM 602 N N . ALA A 1 79 ? 19.943 9.613 -12.020 1.00 88.81 79 ALA A N 1
ATOM 603 C CA . ALA A 1 79 ? 20.913 9.202 -13.032 1.00 88.81 79 ALA A CA 1
ATOM 604 C C . ALA A 1 79 ? 20.460 7.943 -13.788 1.00 88.81 79 ALA A C 1
ATOM 606 O O . ALA A 1 79 ? 20.648 7.846 -15.000 1.00 88.81 79 ALA A O 1
ATOM 607 N N . ILE A 1 80 ? 19.824 7.001 -13.084 1.00 85.75 80 ILE A N 1
ATOM 608 C CA . ILE A 1 80 ? 19.242 5.807 -13.700 1.00 85.75 80 ILE A CA 1
ATOM 609 C C . ILE A 1 80 ? 18.070 6.221 -14.585 1.00 85.75 80 ILE A C 1
ATOM 611 O O . ILE A 1 80 ? 18.022 5.781 -15.727 1.00 85.75 80 ILE A O 1
ATOM 615 N N . SER A 1 81 ? 17.194 7.123 -14.125 1.00 83.88 81 SER A N 1
ATOM 616 C CA . SER A 1 81 ? 16.107 7.676 -14.949 1.00 83.88 81 SER A CA 1
ATOM 617 C C . SER A 1 81 ? 16.635 8.331 -16.232 1.00 83.88 81 SER A C 1
ATOM 619 O O . SER A 1 81 ? 16.144 8.047 -17.322 1.00 83.88 81 SER A O 1
ATOM 621 N N . PHE A 1 82 ? 17.699 9.134 -16.126 1.00 88.00 82 PHE A N 1
ATOM 622 C CA . PHE A 1 82 ? 18.323 9.796 -17.274 1.00 88.00 82 PHE A CA 1
ATOM 623 C C . PHE A 1 82 ? 18.856 8.806 -18.319 1.00 88.00 82 PHE A C 1
ATOM 625 O O . PHE A 1 82 ? 18.684 9.021 -19.520 1.00 88.00 82 PHE A O 1
ATOM 632 N N . ILE A 1 83 ? 19.507 7.730 -17.868 1.00 88.00 83 ILE A N 1
ATOM 633 C CA . ILE A 1 83 ? 20.054 6.669 -18.726 1.00 88.00 83 ILE A CA 1
ATOM 634 C C . ILE A 1 83 ? 18.925 5.797 -19.302 1.00 88.00 83 ILE A C 1
ATOM 636 O O . ILE A 1 83 ? 18.973 5.416 -20.475 1.00 88.00 83 ILE A O 1
ATOM 640 N N . TYR A 1 84 ? 17.884 5.540 -18.505 1.00 81.94 84 TYR A N 1
ATOM 641 C CA . TYR A 1 84 ? 16.679 4.812 -18.898 1.00 81.94 84 TYR A CA 1
ATOM 642 C C . TYR A 1 84 ? 15.986 5.463 -20.098 1.00 81.94 84 TYR A C 1
ATOM 644 O O . TYR A 1 84 ? 15.725 4.789 -21.094 1.00 81.94 84 TYR A O 1
ATOM 652 N N . GLU A 1 85 ? 15.784 6.783 -20.045 1.00 81.81 85 GLU A N 1
ATOM 653 C CA . GLU A 1 85 ? 15.184 7.575 -21.129 1.00 81.81 85 GLU A CA 1
ATOM 654 C C . GLU A 1 85 ? 16.066 7.684 -22.388 1.00 81.81 85 GLU A C 1
ATOM 656 O O . GLU A 1 85 ? 15.565 8.008 -23.464 1.00 81.81 85 GLU A O 1
ATOM 661 N N . ARG A 1 86 ? 17.379 7.431 -22.285 1.00 85.75 86 ARG A N 1
ATOM 662 C CA . ARG A 1 86 ? 18.368 7.736 -23.340 1.00 85.75 86 ARG A CA 1
ATOM 663 C C . ARG A 1 86 ? 18.988 6.541 -24.053 1.00 85.75 86 ARG A C 1
ATOM 665 O O . ARG A 1 86 ? 19.925 6.736 -24.821 1.00 85.75 86 ARG A O 1
ATOM 672 N N . GLY A 1 87 ? 18.519 5.321 -23.834 1.00 77.38 87 GLY A N 1
ATOM 673 C CA . GLY A 1 87 ? 19.115 4.176 -24.537 1.00 77.38 87 GLY A CA 1
ATOM 674 C C . GLY A 1 87 ? 19.028 2.852 -23.801 1.00 77.38 87 GLY A C 1
ATOM 675 O O . GLY A 1 87 ? 19.130 1.794 -24.418 1.00 77.38 87 GLY A O 1
ATOM 676 N N . TYR A 1 88 ? 18.868 2.890 -22.480 1.00 80.00 88 TYR A N 1
ATOM 677 C CA . TYR A 1 88 ? 18.946 1.677 -21.674 1.00 80.00 88 TYR A CA 1
ATOM 678 C C . TYR A 1 88 ? 17.720 0.774 -21.845 1.00 80.00 88 TYR A C 1
ATOM 680 O O . TYR A 1 88 ? 17.884 -0.442 -21.899 1.00 80.00 88 TYR A O 1
ATOM 688 N N . ARG A 1 89 ? 16.518 1.339 -22.051 1.00 77.75 89 ARG A N 1
ATOM 689 C CA . ARG A 1 89 ? 15.329 0.540 -22.406 1.00 77.75 89 ARG A CA 1
ATOM 690 C C . ARG A 1 89 ? 15.493 -0.153 -23.763 1.00 77.75 89 ARG A C 1
ATOM 692 O O . ARG A 1 89 ? 15.040 -1.276 -23.928 1.00 77.75 89 ARG A O 1
ATOM 699 N N . GLN A 1 90 ? 16.160 0.473 -24.732 1.00 75.38 90 GLN A N 1
ATOM 700 C CA . GLN A 1 90 ? 16.361 -0.100 -26.069 1.00 75.38 90 GLN A CA 1
ATOM 701 C C . GLN A 1 90 ? 17.233 -1.368 -26.035 1.00 75.38 90 GLN A C 1
ATOM 703 O O . GLN A 1 90 ? 17.101 -2.226 -26.903 1.00 75.38 90 GLN A O 1
ATOM 708 N N . ALA A 1 91 ? 18.080 -1.529 -25.013 1.00 77.56 91 ALA A N 1
ATOM 709 C CA . ALA A 1 91 ? 18.868 -2.743 -24.808 1.00 77.56 91 ALA A CA 1
ATOM 710 C C . ALA A 1 91 ? 18.038 -3.935 -24.287 1.0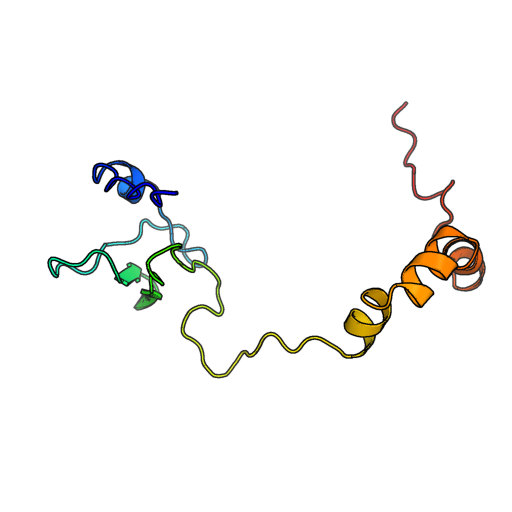0 77.56 91 ALA A C 1
ATOM 712 O O . ALA A 1 91 ? 18.542 -5.055 -24.260 1.00 77.56 91 ALA A O 1
ATOM 713 N N . PHE A 1 92 ? 16.774 -3.738 -23.893 1.00 75.19 92 PHE A N 1
ATOM 714 C CA . PHE A 1 92 ? 15.913 -4.801 -23.359 1.00 75.1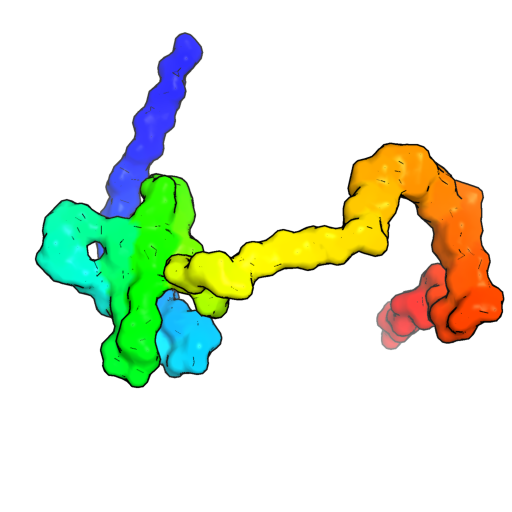9 92 PHE A CA 1
ATOM 715 C C . PHE A 1 92 ? 15.581 -5.882 -24.394 1.00 75.19 92 PHE A C 1
ATOM 717 O O . PHE A 1 92 ? 15.518 -7.058 -24.031 1.00 75.19 92 PHE A O 1
ATOM 724 N N . GLY A 1 93 ? 15.530 -5.521 -25.681 1.00 71.56 93 GLY A N 1
ATOM 725 C CA . GLY A 1 93 ? 15.410 -6.485 -26.781 1.00 71.56 93 GLY A CA 1
ATOM 726 C C . GLY A 1 93 ? 16.545 -7.514 -26.812 1.00 71.56 93 GLY A C 1
ATOM 727 O O . GLY A 1 93 ? 16.327 -8.670 -27.161 1.00 71.56 93 GLY A O 1
ATOM 728 N N . ILE A 1 94 ? 17.747 -7.145 -26.351 1.00 75.12 94 ILE A N 1
ATOM 729 C CA . ILE A 1 94 ? 18.903 -8.057 -26.271 1.00 75.12 94 ILE A CA 1
ATOM 730 C C . ILE A 1 94 ? 18.675 -9.142 -25.205 1.00 75.12 94 ILE A C 1
ATOM 732 O O . ILE A 1 94 ? 19.175 -10.257 -25.329 1.00 75.12 94 ILE A O 1
ATOM 736 N N . PHE A 1 95 ? 17.890 -8.832 -24.173 1.00 73.38 95 PHE A N 1
ATOM 737 C CA . PHE A 1 95 ? 17.555 -9.739 -23.077 1.00 73.38 95 PHE A CA 1
ATOM 738 C C . PHE A 1 95 ? 16.200 -10.444 -23.269 1.00 73.38 95 PHE A C 1
ATOM 740 O O . PHE A 1 95 ? 15.719 -11.087 -22.338 1.00 73.38 95 PHE A O 1
ATOM 747 N N . GLY A 1 96 ? 15.595 -10.350 -24.461 1.00 73.00 96 GLY A N 1
ATOM 748 C CA . GLY A 1 96 ? 14.337 -11.026 -24.799 1.00 73.00 96 GLY A CA 1
ATOM 749 C C . GLY A 1 96 ? 13.072 -10.330 -24.288 1.00 73.00 96 GLY A C 1
ATOM 750 O O . GLY A 1 96 ? 12.019 -10.961 -24.231 1.00 73.00 96 GLY A O 1
ATOM 751 N N . TYR A 1 97 ? 13.163 -9.055 -23.907 1.00 75.75 97 TYR A N 1
ATOM 752 C CA . TYR A 1 97 ? 11.999 -8.230 -23.583 1.00 75.75 97 TYR A CA 1
ATOM 753 C C . TYR A 1 97 ? 11.530 -7.471 -24.831 1.00 75.75 97 TYR A C 1
ATOM 755 O O . TYR A 1 97 ? 12.382 -6.937 -25.546 1.00 75.75 97 TYR A O 1
ATOM 763 N N . PRO A 1 98 ? 10.212 -7.393 -25.083 1.00 70.69 98 PRO A N 1
ATOM 764 C CA . PRO A 1 98 ? 9.674 -6.759 -26.280 1.00 70.69 98 PRO A CA 1
ATOM 765 C C . PRO A 1 98 ? 10.100 -5.288 -26.383 1.00 70.69 98 PRO A C 1
ATOM 767 O O . PRO A 1 98 ? 10.094 -4.544 -25.397 1.00 70.69 98 PRO A O 1
ATOM 770 N N . GLY A 1 99 ? 10.528 -4.885 -27.580 1.00 69.94 99 GLY A N 1
ATOM 771 C CA . GLY A 1 99 ? 10.935 -3.510 -27.881 1.00 69.94 99 GLY A CA 1
ATOM 772 C C . GLY A 1 99 ? 9.758 -2.530 -27.844 1.00 69.94 99 GLY A C 1
ATOM 773 O O . GLY A 1 99 ? 8.600 -2.928 -27.832 1.00 69.94 99 GLY A O 1
ATOM 774 N N . ALA A 1 100 ? 10.030 -1.220 -27.851 1.00 68.31 100 ALA A N 1
ATOM 775 C CA . ALA A 1 100 ? 8.980 -0.187 -27.825 1.00 68.31 100 ALA A CA 1
ATOM 776 C C . ALA A 1 100 ? 7.953 -0.317 -28.974 1.00 68.31 100 ALA A C 1
ATOM 778 O O . ALA A 1 100 ? 6.813 0.122 -28.843 1.00 68.31 100 ALA A O 1
ATOM 779 N N . ASP A 1 101 ? 8.377 -0.911 -30.083 1.00 71.19 101 ASP A N 1
ATOM 780 C CA . ASP A 1 101 ? 7.603 -1.269 -31.267 1.00 71.19 101 ASP A CA 1
ATOM 781 C C . ASP A 1 101 ? 6.772 -2.552 -31.104 1.00 71.19 101 ASP A C 1
ATOM 783 O O . ASP A 1 101 ? 5.727 -2.678 -31.737 1.00 71.19 101 ASP A O 1
ATOM 787 N N . GLU A 1 102 ? 7.180 -3.470 -30.230 1.00 70.50 102 GLU A N 1
ATOM 788 C CA . GLU A 1 102 ? 6.458 -4.716 -29.931 1.00 70.50 102 GLU A CA 1
ATOM 789 C C . GLU A 1 102 ? 5.466 -4.567 -28.763 1.00 70.50 102 GLU A C 1
ATOM 791 O O . GLU A 1 102 ? 4.525 -5.348 -28.634 1.00 70.50 102 GLU A O 1
ATOM 796 N N . GLU A 1 103 ? 5.645 -3.547 -27.919 1.00 67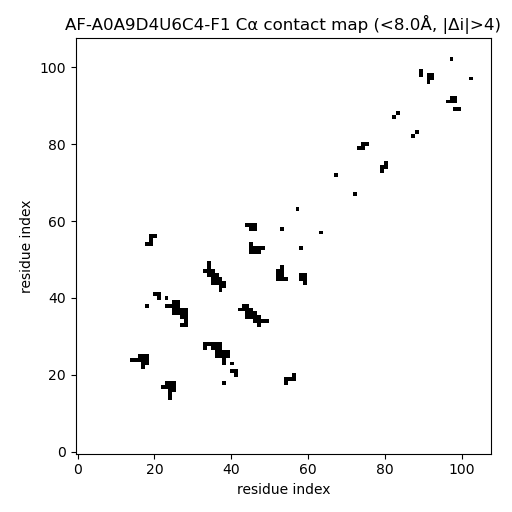.69 103 GLU A N 1
ATOM 797 C CA . GLU A 1 103 ? 4.795 -3.276 -26.745 1.00 67.69 103 GLU A CA 1
ATOM 798 C C . GLU A 1 103 ? 3.455 -2.621 -27.120 1.00 67.69 103 GLU A C 1
ATOM 800 O O . GLU A 1 103 ? 2.489 -2.653 -26.352 1.00 67.69 103 GLU A O 1
ATOM 805 N N . VAL A 1 104 ? 3.376 -2.025 -28.314 1.00 63.88 104 VAL A N 1
ATOM 806 C CA . VAL A 1 104 ? 2.123 -1.533 -28.883 1.00 63.88 104 VAL A CA 1
ATOM 807 C C . VAL A 1 104 ? 1.437 -2.675 -29.619 1.00 63.88 104 VAL A C 1
ATOM 809 O O . VAL A 1 104 ? 1.630 -2.886 -30.813 1.00 63.88 104 VAL A O 1
ATOM 812 N N . ILE A 1 105 ? 0.573 -3.402 -28.907 1.00 59.50 105 ILE A N 1
ATOM 813 C CA . ILE A 1 105 ? -0.480 -4.167 -29.578 1.00 59.50 105 ILE A CA 1
ATOM 814 C C . ILE A 1 105 ? -1.211 -3.154 -30.454 1.00 59.50 105 ILE A C 1
ATOM 816 O O . ILE A 1 105 ? -1.765 -2.176 -29.949 1.00 59.50 105 ILE A O 1
ATOM 820 N N . SER A 1 106 ? -1.137 -3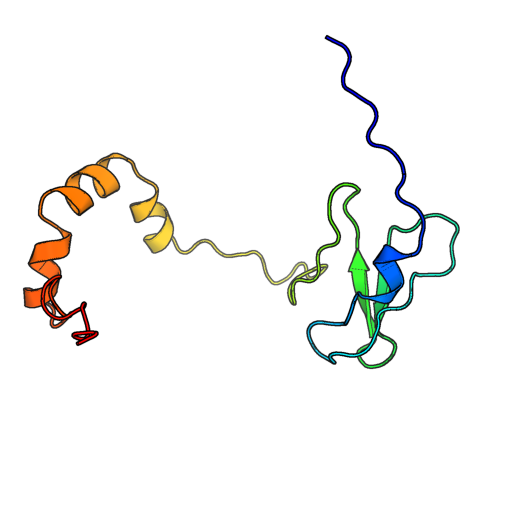.355 -31.764 1.00 58.84 106 SER A N 1
ATOM 821 C CA . SER A 1 106 ? -1.832 -2.577 -32.773 1.00 58.84 106 SER A CA 1
ATOM 822 C C . SER A 1 106 ? -3.319 -2.543 -32.433 1.00 58.84 106 SER A C 1
ATOM 824 O O . SER A 1 106 ? -4.075 -3.456 -32.750 1.00 58.84 106 SER A O 1
ATOM 826 N N . ILE A 1 107 ? -3.738 -1.474 -31.759 1.00 59.22 107 ILE A N 1
ATOM 827 C CA . ILE A 1 107 ? -5.137 -1.073 -31.693 1.00 59.22 107 ILE A CA 1
ATOM 828 C C . ILE A 1 107 ? -5.425 -0.467 -33.067 1.00 59.22 107 ILE A C 1
ATOM 830 O O . ILE A 1 107 ? -5.258 0.734 -33.281 1.00 59.22 107 ILE A O 1
ATOM 834 N N . ALA A 1 108 ? -5.742 -1.347 -34.012 1.00 43.31 108 ALA A N 1
ATOM 835 C CA . ALA A 1 108 ? -6.310 -1.030 -35.312 1.00 43.31 108 ALA A CA 1
ATOM 836 C C . ALA A 1 108 ? -7.728 -1.603 -35.368 1.00 43.31 108 ALA A C 1
ATOM 838 O O . ALA A 1 108 ? -7.907 -2.761 -34.923 1.00 43.31 108 ALA A O 1
#

Nearest PDB structures (foldseek):
  6hlq-assembly1_I  TM=4.434E-01  e=6.120E-01  Saccharomyces cerevisiae S288C
  6hlr-assembly1_I  TM=4.603E-01  e=9.765E-01  Saccharomyces cerevisiae S288C
  5lmx-assembly1_I  TM=4.555E-01  e=1.457E+00  Saccharomyces cerevisiae S288C
  4ym7-assembly2_BI  TM=4.302E-01  e=1.193E+00  Saccharomyces cerevisiae
  4ym7-assembly6_FI  TM=4.671E-01  e=1.666E+00  Saccharomyces cerevisiae

Sequence (108 aa):
MDVKKVEEGDGKGLALLACPICFKPLQPDGQKSTKKFQCDTCNKVYASNGTYLDLTITAGLKDYEEVMQPSTEMFRNPAISFIYERGYRQAFGIFGYPGADEEVISIA